Protein AF-A0A8X7UPY7-F1 (afdb_monomer_lite)

pLDDT: mean 83.07, std 14.6, range [38.28, 97.44]

Organism: Brassica carinata (NCBI:txid52824)

Structure (mmCIF, N/CA/C/O backbone):
data_AF-A0A8X7UPY7-F1
#
_entry.id   AF-A0A8X7UPY7-F1
#
loop_
_atom_site.group_PDB
_atom_site.id
_atom_site.type_symbol
_atom_site.label_atom_id
_atom_site.label_alt_id
_atom_site.label_comp_id
_atom_site.label_asym_id
_atom_site.label_entity_id
_atom_site.label_seq_id
_atom_site.pdbx_PDB_ins_code
_atom_site.Cartn_x
_atom_site.Cartn_y
_atom_site.Cartn_z
_atom_site.occupancy
_atom_site.B_iso_or_equiv
_atom_site.auth_seq_id
_atom_site.auth_comp_id
_atom_site.auth_asym_id
_atom_site.auth_atom_id
_atom_site.pdbx_PDB_model_num
ATOM 1 N N . MET A 1 1 ? 13.372 -0.345 7.208 1.00 38.28 1 MET A N 1
ATOM 2 C CA . MET A 1 1 ? 13.380 0.794 6.267 1.00 38.28 1 MET A CA 1
ATOM 3 C C . MET A 1 1 ? 13.246 2.069 7.086 1.00 38.28 1 MET A C 1
ATOM 5 O O . MET A 1 1 ? 12.207 2.269 7.697 1.00 38.28 1 MET A O 1
ATOM 9 N N . LYS A 1 2 ? 14.323 2.843 7.246 1.00 46.69 2 LYS A N 1
ATOM 10 C CA . LYS A 1 2 ? 14.362 3.985 8.175 1.00 46.69 2 LYS A CA 1
ATOM 11 C C . LYS A 1 2 ? 14.963 5.200 7.471 1.00 46.69 2 LYS A C 1
ATOM 13 O O . LYS A 1 2 ? 16.013 5.693 7.851 1.00 46.69 2 LYS A O 1
ATOM 18 N N . ILE A 1 3 ? 14.312 5.622 6.390 1.00 47.91 3 ILE A N 1
ATOM 19 C CA . ILE A 1 3 ? 14.546 6.915 5.748 1.00 47.91 3 ILE A CA 1
ATOM 20 C C . ILE A 1 3 ? 13.161 7.480 5.432 1.00 47.91 3 ILE A C 1
ATOM 22 O O . ILE A 1 3 ? 12.364 6.831 4.762 1.00 47.91 3 ILE A O 1
ATOM 26 N N . ALA A 1 4 ? 12.903 8.669 5.973 1.00 42.16 4 ALA A N 1
ATOM 27 C CA . ALA A 1 4 ? 11.701 9.480 5.815 1.00 42.16 4 ALA A CA 1
ATOM 28 C C . ALA A 1 4 ? 10.408 8.960 6.475 1.00 42.16 4 ALA A C 1
ATOM 30 O O . ALA A 1 4 ? 9.421 8.640 5.814 1.00 42.16 4 ALA A O 1
ATOM 31 N N . GLU A 1 5 ? 10.314 9.154 7.793 1.00 47.34 5 GLU A N 1
ATOM 32 C CA . GLU A 1 5 ? 9.085 9.731 8.362 1.00 47.34 5 GLU A CA 1
ATOM 33 C C . GLU A 1 5 ? 8.928 11.186 7.866 1.00 47.34 5 GLU A C 1
ATOM 35 O O . GLU A 1 5 ? 8.915 12.146 8.632 1.00 47.34 5 GLU A O 1
ATOM 40 N N . ALA A 1 6 ? 8.832 11.382 6.549 1.00 55.06 6 ALA A N 1
ATOM 41 C CA . ALA A 1 6 ? 8.309 12.618 5.999 1.00 55.06 6 ALA A CA 1
ATOM 42 C C . ALA A 1 6 ? 6.801 12.557 6.239 1.00 55.06 6 ALA A C 1
ATOM 44 O O . ALA A 1 6 ? 6.063 12.019 5.415 1.00 55.06 6 ALA A O 1
ATOM 45 N N . LYS A 1 7 ? 6.364 13.057 7.404 1.00 58.22 7 LYS A N 1
ATOM 46 C CA . LYS A 1 7 ? 4.978 13.040 7.917 1.00 58.22 7 LYS A CA 1
ATOM 47 C C . LYS A 1 7 ? 3.902 13.563 6.943 1.00 58.22 7 LYS A C 1
ATOM 49 O O . LYS A 1 7 ? 2.733 13.524 7.293 1.00 58.22 7 LYS A O 1
ATOM 54 N N . ASN A 1 8 ? 4.270 14.022 5.744 1.00 65.69 8 ASN A N 1
ATOM 55 C CA . ASN A 1 8 ? 3.365 14.606 4.761 1.00 65.69 8 ASN A CA 1
ATOM 56 C C . ASN A 1 8 ? 3.526 14.080 3.317 1.00 65.69 8 ASN A C 1
ATOM 58 O O . ASN A 1 8 ? 2.916 14.635 2.411 1.00 65.69 8 ASN A O 1
ATOM 62 N N . ASN A 1 9 ? 4.329 13.033 3.061 1.00 81.50 9 ASN A N 1
ATOM 63 C CA . ASN A 1 9 ? 4.486 12.476 1.705 1.00 81.50 9 ASN A CA 1
ATOM 64 C C . ASN A 1 9 ? 3.740 11.143 1.521 1.00 81.50 9 ASN A C 1
ATOM 66 O O . ASN A 1 9 ? 4.342 10.108 1.237 1.00 81.50 9 ASN A O 1
ATOM 70 N N . VAL A 1 10 ? 2.416 11.180 1.690 1.00 86.00 10 VAL A N 1
ATOM 71 C CA . VAL A 1 10 ? 1.526 10.013 1.537 1.00 86.00 10 VAL A CA 1
ATOM 72 C C . VAL A 1 10 ? 1.645 9.407 0.135 1.00 86.00 10 VAL A C 1
ATOM 74 O O . VAL A 1 10 ? 1.755 8.191 -0.006 1.00 86.00 10 VAL A O 1
ATOM 77 N N . MET A 1 11 ? 1.710 10.249 -0.902 1.00 88.19 11 MET A N 1
ATOM 78 C CA . MET A 1 11 ? 1.841 9.784 -2.285 1.00 88.19 11 MET A CA 1
ATOM 79 C C . MET A 1 11 ? 3.185 9.099 -2.545 1.00 88.19 11 MET A C 1
ATOM 81 O O . MET A 1 11 ? 3.220 8.029 -3.142 1.00 88.19 11 MET A O 1
ATOM 85 N N . GLY A 1 12 ? 4.298 9.662 -2.071 1.00 89.12 12 GLY A N 1
ATOM 86 C CA . GLY A 1 12 ? 5.615 9.033 -2.198 1.00 89.12 12 GLY A CA 1
ATOM 87 C C . GLY A 1 12 ? 5.700 7.701 -1.453 1.00 89.12 12 GLY A C 1
ATOM 88 O O . GLY A 1 12 ? 6.238 6.734 -1.984 1.00 89.12 12 GLY A O 1
ATOM 89 N N . GLN A 1 13 ? 5.109 7.616 -0.259 1.00 89.56 13 GLN A N 1
ATOM 90 C CA . GLN A 1 13 ? 5.016 6.359 0.487 1.00 89.56 13 GLN A CA 1
ATOM 91 C C . GLN A 1 13 ? 4.190 5.314 -0.270 1.00 89.56 13 GLN A C 1
ATOM 93 O O . GLN A 1 13 ? 4.615 4.163 -0.373 1.00 89.56 13 GLN A O 1
ATOM 98 N N . PHE A 1 14 ? 3.054 5.716 -0.848 1.00 92.06 14 PHE A N 1
ATOM 99 C CA . PHE A 1 14 ? 2.208 4.818 -1.629 1.00 92.06 14 PHE A CA 1
ATOM 100 C C . PHE A 1 14 ? 2.938 4.284 -2.866 1.00 92.06 14 PHE A C 1
ATOM 102 O O . PHE A 1 14 ? 2.933 3.077 -3.103 1.00 92.06 14 PHE A O 1
ATOM 109 N N . HIS A 1 15 ? 3.618 5.154 -3.621 1.00 90.19 15 HIS A N 1
ATOM 110 C CA . HIS A 1 15 ? 4.409 4.743 -4.784 1.00 90.19 15 HIS A CA 1
ATOM 111 C C . HIS A 1 15 ? 5.558 3.807 -4.401 1.00 90.19 15 HIS A C 1
ATOM 113 O O . HIS A 1 15 ? 5.774 2.803 -5.071 1.00 90.19 15 HIS A O 1
ATOM 119 N N . ASN A 1 16 ? 6.259 4.077 -3.299 1.00 89.75 16 ASN A N 1
ATOM 120 C CA . ASN A 1 16 ? 7.319 3.188 -2.824 1.00 89.75 16 ASN A CA 1
ATOM 121 C C . ASN A 1 16 ? 6.772 1.797 -2.483 1.00 89.75 16 ASN A C 1
ATOM 123 O O . ASN A 1 16 ? 7.338 0.793 -2.910 1.00 89.75 16 ASN A O 1
ATOM 127 N N . ALA A 1 17 ? 5.651 1.730 -1.762 1.00 91.69 17 ALA A N 1
ATOM 128 C CA . ALA A 1 17 ? 5.000 0.465 -1.441 1.00 91.69 17 ALA A CA 1
ATOM 129 C C . ALA A 1 17 ? 4.510 -0.264 -2.708 1.00 91.69 17 ALA A C 1
ATOM 131 O O . ALA A 1 17 ? 4.603 -1.486 -2.795 1.00 91.69 17 ALA A O 1
ATOM 132 N N . LEU A 1 18 ? 4.054 0.475 -3.724 1.00 90.12 18 LEU A N 1
ATOM 133 C CA . LEU A 1 18 ? 3.686 -0.070 -5.032 1.00 90.12 18 LEU A CA 1
ATOM 134 C C . LEU A 1 18 ? 4.875 -0.706 -5.759 1.00 90.12 18 LEU A C 1
ATOM 136 O O . LEU A 1 18 ? 4.766 -1.852 -6.189 1.00 90.12 18 LEU A O 1
ATOM 140 N N . TYR A 1 19 ? 6.005 -0.003 -5.849 1.00 87.56 19 TYR A N 1
ATOM 141 C CA . TYR A 1 19 ? 7.203 -0.508 -6.526 1.00 87.56 19 TYR A CA 1
ATOM 142 C C . TYR A 1 19 ? 7.865 -1.676 -5.794 1.00 87.56 19 TYR A C 1
ATOM 144 O O . TYR A 1 19 ? 8.471 -2.534 -6.429 1.00 87.56 19 TYR A O 1
ATOM 152 N N . LEU A 1 20 ? 7.731 -1.735 -4.469 1.00 88.56 20 LEU A N 1
ATOM 153 C CA . LEU A 1 20 ? 8.244 -2.837 -3.652 1.00 88.56 20 LEU A CA 1
ATOM 154 C C . LEU A 1 20 ? 7.275 -4.021 -3.543 1.00 88.56 20 LEU A C 1
ATOM 156 O O . LEU A 1 20 ? 7.618 -5.025 -2.925 1.00 88.56 20 LEU A O 1
ATOM 160 N N . GLY A 1 21 ? 6.063 -3.907 -4.093 1.00 90.06 21 GLY A N 1
ATOM 161 C CA . GLY A 1 21 ? 5.027 -4.928 -3.940 1.00 90.06 21 GLY A CA 1
ATOM 162 C C . GLY A 1 21 ? 4.497 -5.075 -2.507 1.00 90.06 21 GLY A C 1
ATOM 163 O O . GLY A 1 21 ? 3.855 -6.078 -2.199 1.00 90.06 21 GLY A O 1
ATOM 164 N N . ASP A 1 22 ? 4.718 -4.093 -1.626 1.00 92.81 22 ASP A N 1
ATOM 165 C CA . ASP A 1 22 ? 4.229 -4.112 -0.245 1.00 92.81 22 ASP A CA 1
ATOM 166 C C . ASP A 1 22 ? 2.737 -3.753 -0.193 1.00 92.81 22 ASP A C 1
ATOM 168 O O . ASP A 1 22 ? 2.320 -2.611 0.021 1.00 92.81 22 ASP A O 1
ATOM 172 N N . VAL A 1 23 ? 1.902 -4.765 -0.423 1.00 94.12 23 VAL A N 1
ATOM 173 C CA . VAL A 1 23 ? 0.440 -4.638 -0.394 1.00 94.12 23 VAL A CA 1
ATOM 174 C C . VAL A 1 23 ? -0.061 -4.188 0.980 1.00 94.12 23 VAL A C 1
ATOM 176 O O . VAL A 1 23 ? -0.991 -3.385 1.052 1.00 94.12 23 VAL A O 1
ATOM 179 N N . LYS A 1 24 ? 0.541 -4.668 2.074 1.00 95.25 24 LYS A N 1
ATOM 180 C CA . LYS A 1 24 ? 0.085 -4.341 3.432 1.00 95.25 24 LYS A CA 1
ATOM 181 C C . LYS A 1 24 ? 0.281 -2.858 3.724 1.00 95.25 24 LYS A C 1
ATOM 183 O O . LYS A 1 24 ? -0.632 -2.215 4.243 1.00 95.25 24 LYS A O 1
ATOM 188 N N . GLU A 1 25 ? 1.430 -2.303 3.343 1.00 95.06 25 GLU A N 1
ATOM 189 C CA . GLU A 1 25 ? 1.677 -0.872 3.506 1.00 95.06 25 GLU A CA 1
ATOM 190 C C . GLU A 1 25 ? 0.776 -0.041 2.579 1.00 95.06 25 GLU A C 1
ATOM 192 O O . GLU A 1 25 ? 0.220 0.960 3.028 1.00 95.06 25 GLU A O 1
ATOM 197 N N . ARG A 1 26 ? 0.518 -0.483 1.334 1.00 95.00 26 ARG A N 1
ATOM 198 C CA . ARG A 1 26 ? -0.459 0.175 0.437 1.00 95.00 26 ARG A CA 1
ATOM 199 C C . ARG A 1 26 ? -1.847 0.270 1.071 1.00 95.00 26 ARG A C 1
ATOM 201 O O . ARG A 1 26 ? -2.434 1.349 1.067 1.00 95.00 26 ARG A O 1
ATOM 208 N N . VAL A 1 27 ? -2.357 -0.831 1.626 1.00 96.62 27 VAL A N 1
ATOM 209 C CA . VAL A 1 27 ? -3.670 -0.873 2.291 1.00 96.62 27 VAL A CA 1
ATOM 210 C C . VAL A 1 27 ? -3.698 0.086 3.481 1.00 96.62 27 VAL A C 1
ATOM 212 O O . VAL A 1 27 ? -4.547 0.970 3.539 1.00 96.62 27 VAL A O 1
ATOM 215 N N . LYS A 1 28 ? -2.698 0.017 4.360 1.00 95.94 28 LYS A N 1
ATOM 216 C CA . LYS A 1 28 ? -2.567 0.909 5.520 1.00 95.94 28 LYS A CA 1
ATOM 217 C C . LYS A 1 28 ? -2.499 2.393 5.140 1.00 95.94 28 LYS A C 1
ATOM 219 O O . LYS A 1 28 ? -3.048 3.229 5.857 1.00 95.94 28 LYS A O 1
ATOM 224 N N . ILE A 1 29 ? -1.816 2.743 4.049 1.00 94.69 29 ILE A N 1
ATOM 225 C CA . ILE A 1 29 ? -1.749 4.124 3.551 1.00 94.69 29 ILE A CA 1
ATOM 226 C C . ILE A 1 29 ? -3.127 4.589 3.064 1.00 94.69 29 ILE A C 1
ATOM 228 O O . ILE A 1 29 ? -3.548 5.692 3.409 1.00 94.69 29 ILE A O 1
ATOM 232 N N . LEU A 1 30 ? -3.837 3.748 2.307 1.00 95.31 30 LEU A N 1
ATOM 233 C CA . LEU A 1 30 ? -5.183 4.047 1.808 1.00 95.31 30 LEU A CA 1
ATOM 234 C C . LEU A 1 30 ? -6.186 4.246 2.947 1.00 95.31 30 LEU A C 1
ATOM 236 O O . LEU A 1 30 ? -6.953 5.205 2.915 1.00 95.31 30 LEU A O 1
ATOM 240 N N . GLU A 1 31 ? -6.135 3.397 3.974 1.00 94.81 31 GLU A N 1
ATOM 241 C CA . GLU A 1 31 ? -6.964 3.537 5.174 1.00 94.81 31 GLU A CA 1
ATOM 242 C C . GLU A 1 31 ? -6.692 4.854 5.903 1.00 94.81 31 GLU A C 1
ATOM 244 O O . GLU A 1 31 ? -7.615 5.615 6.182 1.00 94.81 31 GLU A O 1
ATOM 249 N N . LYS A 1 32 ? -5.416 5.179 6.149 1.00 92.75 32 LYS A N 1
ATOM 250 C CA . LYS A 1 32 ? -5.027 6.439 6.805 1.00 92.75 32 LYS A CA 1
ATOM 251 C C . LYS A 1 32 ? -5.432 7.682 6.014 1.00 92.75 32 LYS A C 1
ATOM 253 O O . LYS A 1 32 ? -5.650 8.729 6.615 1.00 92.75 32 LYS A O 1
ATOM 258 N N . ALA A 1 33 ? -5.505 7.576 4.689 1.00 91.44 33 ALA A N 1
ATOM 259 C CA . ALA A 1 33 ? -5.966 8.644 3.809 1.00 91.44 33 ALA A CA 1
ATOM 260 C C . ALA A 1 33 ? -7.505 8.734 3.713 1.00 91.44 33 ALA A C 1
ATOM 262 O O . ALA A 1 33 ? -8.012 9.616 3.027 1.00 91.44 33 ALA A O 1
ATOM 263 N N . GLY A 1 34 ? -8.252 7.837 4.370 1.00 93.00 34 GLY A N 1
ATOM 264 C CA . GLY A 1 34 ? -9.717 7.783 4.316 1.00 93.00 34 GLY A CA 1
ATOM 265 C C . GLY A 1 34 ? -10.280 7.120 3.053 1.00 93.00 34 GLY A C 1
ATOM 266 O O . GLY A 1 34 ? -11.490 7.115 2.840 1.00 93.00 34 GLY A O 1
ATOM 267 N N . HIS A 1 35 ? -9.436 6.522 2.209 1.00 94.69 35 HIS A N 1
ATOM 268 C CA . HIS A 1 35 ? -9.850 5.819 0.993 1.00 94.69 35 HIS A CA 1
ATOM 269 C C . HIS A 1 35 ? -10.224 4.355 1.284 1.00 94.69 35 HIS A C 1
ATOM 271 O O . HIS A 1 35 ? -9.673 3.428 0.685 1.00 94.69 35 HIS A O 1
ATOM 277 N N . LEU A 1 36 ? -11.182 4.144 2.193 1.00 95.88 36 LEU A N 1
ATOM 278 C CA . LEU A 1 36 ? -11.603 2.814 2.658 1.00 95.88 36 LEU A CA 1
ATOM 279 C C . LEU A 1 36 ? -12.059 1.867 1.531 1.00 95.88 36 LEU A C 1
ATOM 281 O O . LEU A 1 36 ? -11.604 0.723 1.527 1.00 95.88 36 LEU A O 1
ATOM 285 N N . PRO A 1 37 ? -12.850 2.296 0.520 1.00 95.50 37 PRO A N 1
ATOM 286 C CA . PRO A 1 37 ? -13.221 1.408 -0.586 1.00 95.50 37 PRO A CA 1
ATOM 287 C C . PRO A 1 37 ? -12.004 0.900 -1.370 1.00 95.50 37 PRO A C 1
ATOM 289 O O . PRO A 1 37 ? -11.944 -0.264 -1.763 1.00 95.50 37 PRO A O 1
ATOM 292 N N . LEU A 1 38 ? -10.994 1.754 -1.569 1.00 94.25 38 LEU A N 1
ATOM 293 C CA . LEU A 1 38 ? -9.779 1.387 -2.297 1.00 94.25 38 LEU A CA 1
ATOM 294 C C . LEU A 1 38 ? -8.863 0.496 -1.449 1.00 94.25 38 LEU A C 1
ATOM 296 O O . LEU A 1 38 ? -8.246 -0.429 -1.982 1.00 94.25 38 LEU A O 1
ATOM 300 N N . ALA A 1 39 ? -8.805 0.735 -0.136 1.00 96.12 39 ALA A N 1
ATOM 301 C CA . ALA A 1 39 ? -8.140 -0.153 0.811 1.00 96.12 39 ALA A CA 1
ATOM 302 C C . ALA A 1 39 ? -8.775 -1.553 0.786 1.00 96.12 39 ALA A C 1
ATOM 304 O O . ALA A 1 39 ? -8.057 -2.545 0.657 1.00 96.12 39 ALA A O 1
ATOM 305 N N . TYR A 1 40 ? -10.109 -1.623 0.804 1.00 96.06 40 TYR A N 1
ATOM 306 C CA . TYR A 1 40 ? -10.873 -2.868 0.754 1.00 96.06 40 TYR A CA 1
ATOM 307 C C . TYR A 1 40 ? -10.623 -3.654 -0.540 1.00 96.06 40 TYR A C 1
ATOM 309 O O . TYR A 1 4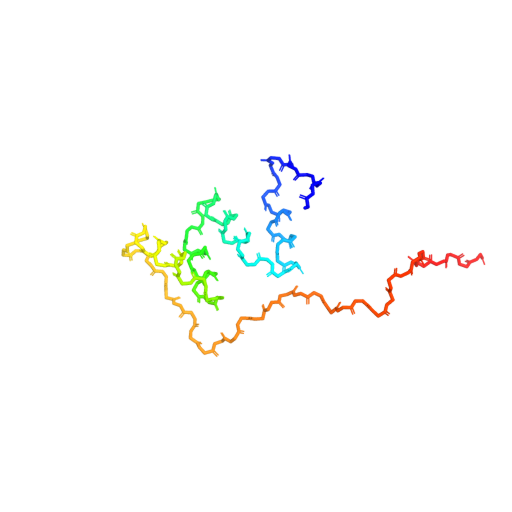0 ? -10.286 -4.839 -0.485 1.00 96.06 40 TYR A O 1
ATOM 317 N N . ILE A 1 41 ? -10.724 -3.001 -1.705 1.00 94.19 41 ILE A N 1
ATOM 318 C CA . ILE A 1 41 ? -10.456 -3.649 -2.999 1.00 94.19 41 ILE A CA 1
ATOM 319 C C . ILE A 1 41 ? -9.018 -4.167 -3.032 1.00 94.19 41 ILE A C 1
ATOM 321 O O . ILE A 1 41 ? -8.784 -5.310 -3.416 1.00 94.19 41 ILE A O 1
ATOM 325 N N . THR A 1 42 ? -8.053 -3.351 -2.594 1.00 94.06 42 THR A N 1
ATOM 326 C CA . THR A 1 42 ? -6.635 -3.735 -2.575 1.00 94.06 42 THR A CA 1
ATOM 327 C C . THR A 1 42 ? -6.408 -4.946 -1.668 1.00 94.06 42 THR A C 1
ATOM 329 O O . THR A 1 42 ? -5.734 -5.887 -2.078 1.00 94.06 42 THR A O 1
ATOM 332 N N . ALA A 1 43 ? -6.990 -4.964 -0.467 1.00 95.19 43 ALA A N 1
ATOM 333 C CA . ALA A 1 43 ? -6.883 -6.089 0.456 1.00 95.19 43 ALA A CA 1
ATOM 334 C C . ALA A 1 43 ? -7.506 -7.367 -0.128 1.00 95.19 43 ALA A C 1
ATOM 336 O O . ALA A 1 43 ? -6.853 -8.408 -0.151 1.00 95.19 43 ALA A O 1
ATOM 337 N N . SER A 1 44 ? -8.724 -7.270 -0.666 1.00 93.31 44 SER A N 1
ATOM 338 C CA . SER A 1 44 ? -9.480 -8.409 -1.202 1.00 93.31 44 SER A CA 1
ATOM 339 C C . SER A 1 44 ? -8.795 -9.037 -2.412 1.00 93.31 44 SER A C 1
ATOM 341 O O . SER A 1 44 ? -8.586 -10.245 -2.469 1.00 93.31 44 SER A O 1
ATOM 343 N N . VAL A 1 45 ? -8.383 -8.203 -3.366 1.00 92.19 45 VAL A N 1
ATOM 344 C CA . VAL A 1 45 ? -7.755 -8.645 -4.616 1.00 92.19 45 VAL A CA 1
ATOM 345 C C . VAL A 1 45 ? -6.389 -9.298 -4.365 1.00 92.19 45 VAL A C 1
ATOM 347 O O . VAL A 1 45 ? -5.992 -10.200 -5.098 1.00 92.19 45 VAL A O 1
ATOM 350 N N . HIS A 1 46 ? -5.678 -8.889 -3.312 1.00 91.81 46 HIS A N 1
ATOM 351 C CA . HIS A 1 46 ? -4.373 -9.440 -2.942 1.00 91.81 46 HIS A CA 1
ATOM 352 C C . HIS A 1 46 ? -4.423 -10.471 -1.791 1.00 91.81 46 HIS A C 1
ATOM 354 O O . HIS A 1 46 ? -3.371 -10.843 -1.272 1.00 91.81 46 HIS A O 1
ATOM 360 N N . GLY A 1 47 ? -5.609 -10.947 -1.391 1.00 91.56 47 GLY A N 1
ATOM 361 C CA . GLY A 1 47 ? -5.769 -12.041 -0.421 1.00 91.56 47 GLY A CA 1
ATOM 362 C C . GLY A 1 47 ? -5.503 -11.681 1.047 1.00 91.56 47 GLY A C 1
ATOM 363 O O . GLY A 1 47 ? -5.245 -12.565 1.862 1.00 91.56 47 GLY A O 1
ATOM 3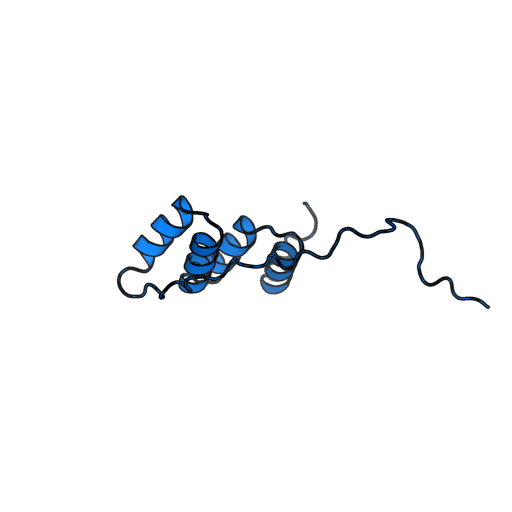64 N N . LEU A 1 48 ? -5.555 -10.397 1.415 1.00 94.75 48 LEU A N 1
ATOM 365 C CA . LEU A 1 48 ? -5.481 -9.937 2.808 1.00 94.75 48 LEU A CA 1
ATOM 366 C C . LEU A 1 48 ? -6.864 -10.023 3.474 1.00 94.75 48 LEU A C 1
ATOM 368 O O . LEU A 1 48 ? -7.452 -9.003 3.834 1.00 94.75 48 LEU A O 1
ATOM 372 N N . ASN A 1 49 ? -7.375 -11.247 3.614 1.00 95.25 49 ASN A N 1
ATOM 373 C CA . ASN A 1 49 ? -8.767 -11.527 3.984 1.00 95.25 49 ASN A CA 1
ATOM 374 C C . ASN A 1 49 ? -9.182 -10.893 5.321 1.00 95.25 49 ASN A C 1
ATOM 376 O O . ASN A 1 49 ? -10.201 -10.214 5.363 1.00 95.25 49 ASN A O 1
ATOM 380 N N . ASP A 1 50 ? -8.361 -11.012 6.370 1.00 96.62 50 ASP A N 1
ATOM 381 C CA . ASP A 1 50 ? -8.670 -10.449 7.696 1.00 96.62 50 ASP A CA 1
ATOM 382 C C . ASP A 1 50 ? -8.865 -8.922 7.646 1.00 96.62 50 ASP A C 1
ATOM 384 O O . ASP A 1 50 ? -9.725 -8.345 8.311 1.00 96.62 50 ASP A O 1
ATOM 388 N N . VAL A 1 51 ? -8.049 -8.243 6.831 1.00 96.31 51 VAL A N 1
ATOM 389 C CA . VAL A 1 51 ? -8.130 -6.787 6.655 1.00 96.31 51 VAL A CA 1
ATOM 390 C C . VAL A 1 51 ? -9.330 -6.423 5.787 1.00 96.31 51 VAL A C 1
ATOM 392 O O . VAL A 1 51 ? -10.029 -5.456 6.084 1.00 96.31 51 VAL A O 1
ATOM 395 N N . ALA A 1 52 ? -9.590 -7.203 4.738 1.00 96.06 52 ALA A N 1
ATOM 396 C CA . ALA A 1 52 ? -10.746 -7.019 3.874 1.00 96.06 52 ALA A CA 1
ATOM 397 C C . ALA A 1 52 ? -12.066 -7.171 4.647 1.00 96.06 52 ALA A C 1
ATOM 399 O O . ALA A 1 52 ? -12.956 -6.347 4.473 1.00 96.06 52 ALA A O 1
ATOM 400 N N . GLU A 1 53 ? -12.183 -8.160 5.535 1.00 96.50 53 GLU A N 1
ATOM 401 C CA . GLU A 1 53 ? -13.377 -8.378 6.363 1.00 96.50 53 GLU A CA 1
ATOM 402 C C . GLU A 1 53 ? -13.616 -7.220 7.345 1.00 96.50 53 GLU A C 1
ATOM 404 O O . GLU A 1 53 ? -14.736 -6.709 7.454 1.00 96.50 53 GLU A O 1
ATOM 409 N N . ARG A 1 54 ? -12.550 -6.726 7.998 1.00 97.44 54 ARG A N 1
ATOM 410 C CA . ARG A 1 54 ? -12.633 -5.534 8.858 1.00 97.44 54 ARG A CA 1
ATOM 411 C C . ARG A 1 54 ? -13.138 -4.321 8.077 1.00 97.44 54 ARG A C 1
ATOM 413 O O . ARG A 1 54 ? -14.044 -3.630 8.534 1.00 97.44 54 ARG A O 1
ATOM 420 N N . LEU A 1 55 ? -12.560 -4.071 6.903 1.00 96.31 55 LEU A N 1
ATOM 421 C CA . LEU A 1 55 ? -12.928 -2.932 6.062 1.00 96.31 55 LEU A CA 1
ATOM 422 C C . LEU A 1 55 ? -14.336 -3.072 5.476 1.00 96.31 55 LEU A C 1
ATOM 424 O O . LEU A 1 55 ? -15.040 -2.075 5.358 1.00 96.31 55 LEU A O 1
ATOM 428 N N . ALA A 1 56 ? -14.775 -4.290 5.150 1.00 95.06 56 ALA A N 1
ATOM 429 C CA . ALA A 1 56 ? -16.144 -4.551 4.713 1.00 95.06 56 ALA A CA 1
ATOM 430 C C . ALA A 1 56 ? -17.155 -4.222 5.820 1.00 95.06 56 ALA A C 1
ATOM 432 O O . ALA A 1 56 ? -18.171 -3.584 5.555 1.00 95.06 56 ALA A O 1
ATOM 433 N N . THR A 1 57 ? -16.838 -4.582 7.069 1.00 95.56 57 THR A N 1
ATOM 434 C CA . THR A 1 57 ? -17.667 -4.239 8.237 1.00 95.56 57 THR A CA 1
ATOM 435 C C . THR A 1 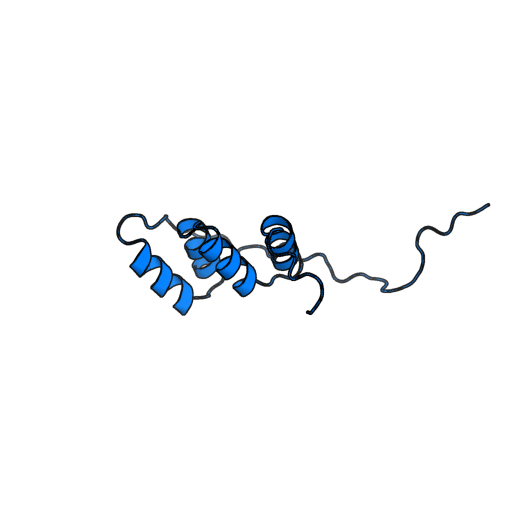57 ? -17.788 -2.723 8.419 1.00 95.56 57 THR A C 1
ATOM 437 O O . THR A 1 57 ? -18.866 -2.227 8.730 1.00 95.56 57 THR A O 1
ATOM 440 N N . GLU A 1 58 ? -16.702 -1.978 8.198 1.00 94.88 58 GLU A N 1
ATOM 441 C CA . GLU A 1 58 ? -16.694 -0.512 8.301 1.00 94.88 58 GLU A CA 1
ATOM 442 C C . GLU A 1 58 ? -17.440 0.173 7.142 1.00 94.88 58 GLU A C 1
ATOM 444 O O . GLU A 1 58 ? -18.090 1.198 7.341 1.00 94.88 58 GLU A O 1
ATOM 449 N N . LEU A 1 59 ? -17.381 -0.398 5.934 1.00 94.44 59 LEU A N 1
ATOM 450 C CA . LEU A 1 59 ? -18.055 0.131 4.744 1.00 94.44 59 LEU A CA 1
ATOM 451 C C . LEU A 1 59 ? -19.567 -0.136 4.730 1.00 94.44 59 LEU A C 1
ATOM 453 O O . LEU A 1 59 ? -20.311 0.671 4.163 1.00 94.44 59 LEU A O 1
ATOM 457 N N . GLY A 1 60 ? -20.021 -1.242 5.329 1.00 92.69 60 GLY A N 1
ATOM 458 C CA . GLY A 1 60 ? -21.428 -1.646 5.334 1.00 92.69 60 GLY A CA 1
ATOM 459 C C . GLY A 1 60 ? -22.011 -1.689 3.917 1.00 92.69 60 GLY A C 1
ATOM 460 O O . GLY A 1 60 ? -21.448 -2.317 3.022 1.00 92.69 60 GLY A O 1
ATOM 461 N N . ASP A 1 61 ? -23.104 -0.957 3.693 1.00 89.69 61 ASP A N 1
ATOM 462 C CA . ASP A 1 61 ? -23.801 -0.906 2.398 1.00 89.69 61 ASP A CA 1
ATOM 463 C C . ASP A 1 61 ? -23.019 -0.177 1.285 1.00 89.69 61 ASP A C 1
ATOM 465 O O . ASP A 1 61 ? -23.370 -0.279 0.112 1.00 89.69 61 ASP A O 1
ATOM 469 N N . ASN A 1 62 ? -21.938 0.544 1.612 1.00 89.19 62 ASN A N 1
ATOM 470 C CA . ASN A 1 62 ? -21.114 1.276 0.637 1.00 89.19 62 ASN A CA 1
ATOM 471 C C . ASN A 1 62 ? -19.972 0.429 0.049 1.00 89.19 62 ASN A C 1
ATOM 473 O O . ASN A 1 62 ? -18.970 0.957 -0.446 1.00 89.19 62 ASN A O 1
ATOM 477 N N . MET A 1 63 ? -20.087 -0.892 0.138 1.00 89.88 63 MET A N 1
ATOM 478 C CA . MET A 1 63 ? -19.071 -1.827 -0.319 1.00 89.88 63 MET A CA 1
ATOM 479 C C . MET A 1 63 ? -18.966 -1.826 -1.856 1.00 89.88 63 MET A C 1
ATOM 481 O O . MET A 1 63 ? -19.967 -2.028 -2.549 1.00 89.88 63 MET A O 1
ATOM 485 N N . PRO A 1 64 ? -17.767 -1.618 -2.430 1.00 90.06 64 PRO A N 1
ATOM 486 C CA . PRO A 1 64 ? -17.595 -1.665 -3.874 1.00 90.06 64 PRO A CA 1
ATOM 487 C C . PRO A 1 64 ? -17.596 -3.110 -4.389 1.00 90.06 64 PRO A C 1
ATOM 489 O O . PRO A 1 64 ? -17.127 -4.033 -3.722 1.00 90.06 64 PRO A O 1
ATOM 492 N N . VAL A 1 65 ? -18.057 -3.292 -5.627 1.00 88.50 65 VAL A N 1
ATOM 493 C CA . VAL A 1 65 ? -17.999 -4.584 -6.324 1.00 88.50 65 VAL A CA 1
ATOM 494 C C . VAL A 1 65 ? -16.548 -4.926 -6.667 1.00 88.50 65 VAL A C 1
ATOM 496 O O . VAL A 1 65 ? -15.811 -4.095 -7.206 1.00 88.50 65 VAL A O 1
ATOM 499 N N . LEU A 1 66 ? -16.136 -6.158 -6.368 1.00 85.94 66 LEU A N 1
ATOM 500 C CA . LEU A 1 66 ? -14.797 -6.638 -6.692 1.00 85.94 66 LEU A CA 1
ATOM 501 C C . LEU A 1 66 ? -14.671 -6.975 -8.188 1.00 85.94 66 LEU A C 1
ATOM 503 O O . LEU A 1 66 ? -15.588 -7.550 -8.774 1.00 85.94 66 LEU A O 1
ATOM 507 N N . PRO A 1 67 ? -13.530 -6.663 -8.825 1.00 77.81 67 PRO A N 1
ATOM 508 C CA . PRO A 1 67 ? -13.276 -7.073 -10.198 1.00 77.81 67 PRO A CA 1
ATOM 509 C C . PRO A 1 67 ? -13.014 -8.585 -10.268 1.00 77.81 67 PRO A C 1
ATOM 511 O O . PRO A 1 67 ? -11.993 -9.070 -9.782 1.00 77.81 67 PRO A O 1
ATOM 514 N N . GLU A 1 68 ? -13.914 -9.329 -10.906 1.00 79.75 68 GLU A N 1
ATOM 515 C CA . GLU A 1 68 ? -13.764 -10.772 -11.115 1.00 79.75 68 GLU A CA 1
ATOM 516 C C . GLU A 1 68 ? -12.777 -11.102 -12.251 1.00 79.75 68 GLU A C 1
ATOM 518 O O . GLU A 1 68 ? -12.620 -10.353 -13.220 1.00 79.75 68 GLU A O 1
ATOM 523 N N . GLY A 1 69 ? -12.103 -12.252 -12.141 1.00 72.12 69 GLY A N 1
ATOM 524 C CA . GLY A 1 69 ? -11.350 -12.860 -13.246 1.00 72.12 69 GLY A CA 1
ATOM 525 C C . GLY A 1 69 ? -10.012 -12.206 -13.609 1.00 72.12 69 GLY A C 1
ATOM 526 O O . GLY A 1 69 ? -9.415 -12.576 -14.618 1.00 72.12 69 GLY A O 1
ATOM 527 N N . LYS A 1 70 ? -9.512 -11.253 -12.813 1.00 68.69 70 LYS A N 1
ATOM 528 C CA . LYS A 1 70 ? -8.208 -10.611 -13.045 1.00 68.69 70 LYS A CA 1
ATOM 529 C C . LYS A 1 70 ? -7.213 -10.988 -11.958 1.00 68.69 70 LYS A C 1
ATOM 531 O O . LYS A 1 70 ? -7.422 -10.689 -10.788 1.00 68.69 70 LYS A O 1
ATOM 536 N N . THR A 1 71 ? -6.088 -11.575 -12.357 1.00 74.19 71 THR A N 1
ATOM 537 C CA . THR A 1 71 ? -4.907 -11.663 -11.495 1.00 74.19 71 THR A CA 1
ATOM 538 C C . THR A 1 71 ? -4.329 -10.259 -11.344 1.00 74.19 71 THR A C 1
ATOM 540 O O . THR A 1 71 ? -3.959 -9.672 -12.365 1.00 74.19 71 THR A O 1
ATOM 543 N N . PRO A 1 72 ? -4.247 -9.684 -10.137 1.00 71.56 72 PRO A N 1
ATOM 544 C CA . PRO A 1 72 ? -3.691 -8.349 -9.973 1.00 71.56 72 PRO A CA 1
ATOM 545 C C . PRO A 1 72 ? -2.186 -8.361 -10.262 1.00 71.56 72 PRO A C 1
ATOM 547 O O . PRO A 1 72 ? -1.431 -8.9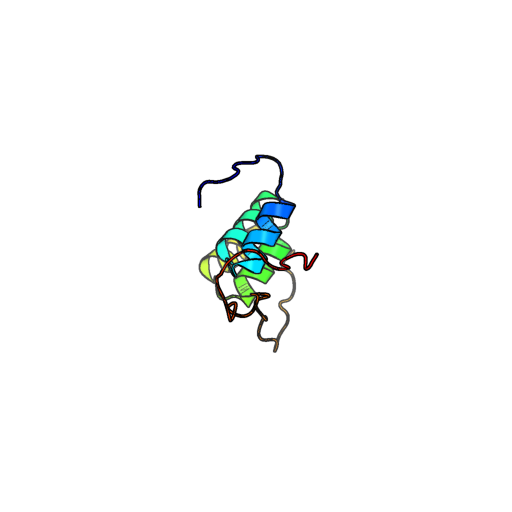69 -9.498 1.00 71.56 72 PRO A O 1
ATOM 550 N N . PRO A 1 73 ? -1.711 -7.698 -11.331 1.00 73.81 73 PRO A N 1
ATOM 551 C CA . PRO A 1 73 ? -0.281 -7.596 -11.553 1.00 73.81 73 PRO A CA 1
ATOM 552 C C . PRO A 1 73 ? 0.320 -6.696 -10.470 1.00 73.81 73 PRO A C 1
ATOM 554 O O . PRO A 1 73 ? -0.141 -5.574 -10.247 1.00 73.81 73 PRO A O 1
ATOM 557 N N . LEU A 1 74 ? 1.360 -7.175 -9.788 1.00 79.12 74 LEU A N 1
ATOM 558 C CA . LEU A 1 74 ? 2.200 -6.296 -8.983 1.00 79.12 74 LEU A CA 1
ATOM 559 C C . LEU A 1 74 ? 3.117 -5.526 -9.933 1.00 79.12 74 LEU A C 1
ATOM 561 O O . LEU A 1 74 ? 3.802 -6.126 -10.758 1.00 79.12 74 LEU A O 1
ATOM 565 N N . LEU A 1 75 ? 3.143 -4.200 -9.809 1.00 76.12 75 LEU A N 1
ATOM 566 C CA . LEU A 1 75 ? 3.998 -3.314 -10.605 1.00 76.12 75 LEU A CA 1
ATOM 567 C C . LEU A 1 75 ? 5.437 -3.297 -10.068 1.00 76.12 75 LEU A C 1
ATOM 569 O O . LEU A 1 75 ? 6.037 -2.237 -9.889 1.00 76.12 75 LEU A O 1
ATOM 573 N N . MET A 1 76 ? 5.975 -4.480 -9.772 1.00 77.38 76 MET A N 1
ATOM 574 C CA . MET A 1 76 ? 7.361 -4.620 -9.352 1.00 77.38 76 MET A CA 1
ATOM 575 C C . MET A 1 76 ? 8.259 -4.528 -10.585 1.00 77.38 76 MET A C 1
ATOM 577 O O . MET A 1 76 ? 8.010 -5.236 -11.567 1.00 77.38 76 MET A O 1
ATOM 581 N N . PRO A 1 77 ? 9.298 -3.678 -10.562 1.00 76.12 77 PRO A N 1
ATOM 582 C CA . PRO A 1 77 ? 10.282 -3.688 -11.627 1.00 76.12 77 PRO A CA 1
ATOM 583 C C . PRO A 1 77 ? 10.968 -5.064 -11.677 1.00 76.12 77 PRO A C 1
ATOM 585 O O . PRO A 1 77 ? 11.113 -5.720 -10.638 1.00 76.12 77 PRO A O 1
ATOM 588 N N . PRO A 1 78 ? 11.403 -5.520 -12.863 1.00 77.00 78 PRO A N 1
ATOM 589 C CA . PRO A 1 78 ? 12.214 -6.723 -12.959 1.00 77.00 78 PRO A CA 1
ATOM 590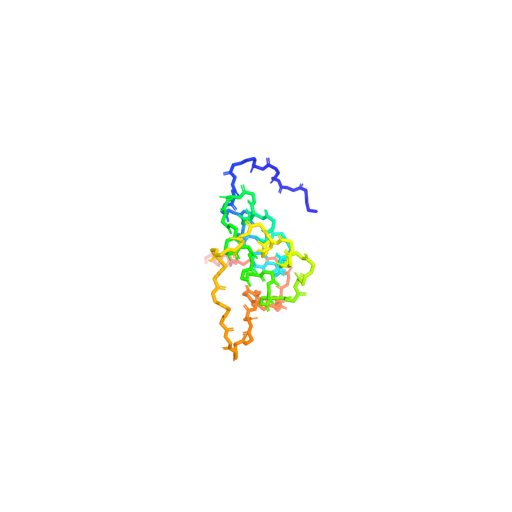 C C . PRO A 1 78 ? 13.491 -6.554 -12.134 1.00 77.00 78 PRO A C 1
ATOM 592 O O . PRO A 1 78 ? 14.008 -5.442 -11.984 1.00 77.00 78 PRO A O 1
ATOM 595 N N . SER A 1 79 ? 14.017 -7.662 -11.613 1.00 75.75 79 SER A N 1
ATOM 596 C CA . SER A 1 79 ? 15.298 -7.635 -10.912 1.00 75.75 79 SER A CA 1
ATOM 597 C C . SER A 1 79 ? 16.376 -7.061 -11.840 1.00 75.75 79 SER A C 1
ATOM 599 O O . SER A 1 79 ? 16.508 -7.532 -12.974 1.00 75.75 79 SER A O 1
ATOM 601 N N . PRO A 1 80 ? 17.129 -6.039 -11.400 1.00 74.06 80 PRO A N 1
ATOM 602 C CA . PRO A 1 80 ? 18.155 -5.437 -12.234 1.00 74.06 80 PRO A CA 1
ATOM 603 C C . PRO A 1 80 ? 19.222 -6.477 -12.586 1.00 74.06 80 PRO A C 1
ATOM 605 O O . PRO A 1 80 ? 19.687 -7.221 -11.725 1.00 74.06 80 PRO A O 1
ATOM 608 N N . VAL A 1 81 ? 19.616 -6.515 -13.862 1.00 76.25 81 VAL A N 1
ATOM 609 C CA . VAL A 1 81 ? 20.635 -7.448 -14.381 1.00 76.25 81 VAL A CA 1
ATOM 610 C C . VAL A 1 81 ? 22.023 -7.132 -13.807 1.00 76.25 81 VAL A C 1
ATOM 612 O O . VAL A 1 81 ? 22.844 -8.025 -13.630 1.00 76.25 81 VAL A O 1
ATOM 615 N N . MET A 1 82 ? 22.274 -5.862 -13.479 1.00 74.00 82 MET A N 1
ATOM 616 C CA . MET A 1 82 ? 23.519 -5.363 -12.898 1.00 74.00 82 MET A CA 1
ATOM 617 C C . MET A 1 82 ? 23.182 -4.468 -11.704 1.00 74.00 82 MET A C 1
ATOM 619 O O . MET A 1 82 ? 22.379 -3.546 -11.828 1.00 74.00 82 MET A O 1
ATOM 623 N N . CYS A 1 83 ? 23.809 -4.717 -10.554 1.00 61.72 83 CYS A N 1
ATOM 624 C CA . CYS A 1 83 ? 23.645 -3.916 -9.333 1.00 61.72 83 CYS A CA 1
ATOM 625 C C . CYS A 1 83 ? 24.819 -2.927 -9.134 1.00 61.72 83 CYS A C 1
ATOM 627 O O . CYS A 1 83 ? 25.208 -2.646 -8.003 1.00 61.72 83 CYS A O 1
ATOM 629 N N . GLY A 1 84 ? 25.450 -2.465 -10.225 1.00 61.47 84 GLY A N 1
ATOM 630 C CA . GLY A 1 84 ? 26.783 -1.850 -10.195 1.00 61.47 84 GLY A CA 1
ATOM 631 C C . GLY A 1 84 ? 26.914 -0.520 -10.943 1.00 61.47 84 GLY A C 1
ATOM 632 O O . GLY A 1 84 ? 26.714 -0.484 -12.151 1.00 61.47 84 GLY A O 1
ATOM 633 N N . GLY A 1 85 ? 27.288 0.515 -10.176 1.00 65.81 85 GLY A N 1
ATOM 634 C CA . GLY A 1 85 ? 28.266 1.579 -10.468 1.00 65.81 85 GLY A CA 1
ATOM 635 C C . GLY A 1 85 ? 28.134 2.433 -11.732 1.00 65.81 85 GLY A C 1
ATOM 636 O O . GLY A 1 85 ? 28.474 1.979 -12.816 1.00 65.81 85 GLY A O 1
ATOM 637 N N . ASP A 1 86 ? 27.771 3.704 -11.526 1.00 69.06 86 ASP A N 1
ATOM 638 C CA . ASP A 1 86 ? 28.085 4.874 -12.363 1.00 69.06 86 ASP A CA 1
ATOM 639 C C . ASP A 1 86 ? 27.799 4.747 -13.866 1.00 69.06 86 ASP A C 1
ATOM 641 O O . ASP A 1 86 ? 28.678 4.883 -14.716 1.00 69.06 86 ASP A O 1
ATOM 645 N N . TRP A 1 87 ? 26.521 4.552 -14.200 1.00 65.88 87 TRP A N 1
ATOM 646 C CA . TRP A 1 87 ? 26.013 4.722 -15.560 1.00 65.88 87 TRP A CA 1
ATOM 647 C C . TRP A 1 87 ? 25.314 6.084 -15.748 1.00 65.88 87 TRP A C 1
ATOM 649 O O . TRP A 1 87 ? 24.514 6.463 -14.887 1.00 65.88 87 TRP A O 1
ATOM 659 N N . PRO A 1 88 ? 25.495 6.774 -16.894 1.00 68.31 88 PRO A N 1
ATOM 660 C CA . PRO A 1 88 ? 26.508 6.534 -17.919 1.00 68.31 88 PRO A CA 1
ATOM 661 C C . PRO A 1 88 ? 27.835 7.206 -17.548 1.00 68.31 88 PRO A C 1
ATOM 663 O O . PRO A 1 88 ? 27.861 8.355 -17.105 1.00 68.31 88 PRO A O 1
ATOM 666 N N . LEU A 1 89 ? 28.941 6.499 -17.782 1.00 67.25 89 LEU A N 1
ATOM 667 C CA . LEU A 1 89 ? 30.264 7.112 -17.803 1.00 67.25 89 LEU A CA 1
ATOM 668 C C . LEU A 1 89 ? 30.290 8.091 -18.978 1.00 67.25 89 LEU A C 1
ATOM 670 O O . LEU A 1 89 ? 30.036 7.708 -20.119 1.00 67.25 89 LEU A O 1
ATOM 674 N N . ILE A 1 90 ? 30.534 9.363 -18.682 1.00 71.62 90 ILE A N 1
ATOM 675 C CA . ILE A 1 90 ? 30.721 10.384 -19.708 1.00 71.62 90 ILE A CA 1
ATOM 676 C C . ILE A 1 90 ? 32.022 10.015 -20.430 1.00 71.62 90 ILE A C 1
ATOM 678 O O . ILE A 1 90 ? 33.093 10.069 -19.824 1.00 71.62 90 ILE A O 1
ATOM 682 N N . GLU A 1 91 ? 31.934 9.577 -21.686 1.00 65.19 91 GLU A N 1
ATOM 683 C CA . GLU A 1 91 ? 33.112 9.531 -22.552 1.00 65.19 91 GLU A CA 1
ATOM 684 C C . GLU A 1 91 ? 33.454 10.970 -22.960 1.00 65.19 91 GLU A C 1
ATOM 686 O O . GLU A 1 91 ? 32.563 11.753 -23.298 1.00 65.19 91 GLU A O 1
ATOM 691 N N . TRP A 1 92 ? 34.733 11.316 -22.810 1.00 59.75 92 TRP A N 1
ATOM 692 C CA . TRP A 1 92 ? 35.300 12.649 -23.025 1.00 59.75 92 TRP A CA 1
ATOM 693 C C . TRP A 1 92 ? 35.234 13.097 -24.484 1.00 59.75 92 TRP A C 1
ATOM 695 O O . TRP A 1 92 ? 35.500 12.253 -25.370 1.00 59.75 92 TRP A O 1
#

Sequence (92 aa):
MKIAEAKNNVMGQFHNALYLGDVKERVKILEKAGHLPLAYITASVHGLNDVAERLATELGD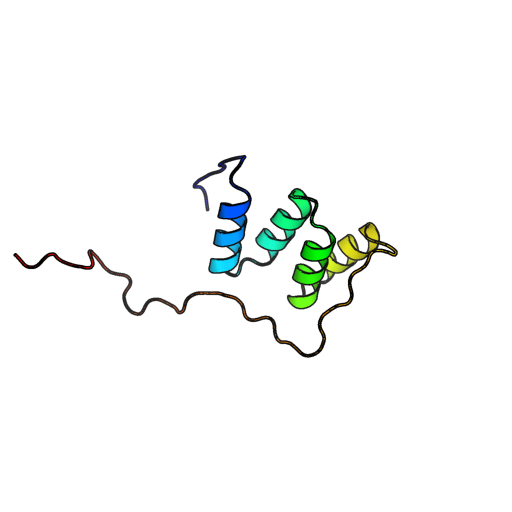NMPVLPEGKTPPLLMPPSPVMCGGDWPLIEW

Radius of gyration: 17.53 Å; chains: 1; bounding box: 59×28×32 Å

Secondary structure (DSSP, 8-state):
--S---TT-HHHHHHHHHHTT-HHHHHHHHHHTT-HHHHHHHHHHTT-HHHHHHHHHHHGGGPPPP-TT------PPPPPS---S-SSP---

Foldseek 3Di:
DDDDPVVPPLVVQLVVCLQVVVLVSNLVSCVVVVVLLVSLLSCVLVVVVVSNVVSCVVCPPVHDDHDPDDNDDRNHDPDDPDPDDDPPDDDD